Protein AF-A0A816R3T4-F1 (afdb_monomer)

pLDDT: mean 74.83, std 18.47, range [28.11, 93.25]

Sequence (123 aa):
MGMSSFYSDIYEVVDDPSLDSIISWSKSNKSFVIWDQKELVEKILPRLLHYKLSHFITEIEIYGFVRIEGSEHLEFGHEQYFVRGKPELLTKMRYQAVSNMVKKGREEDLCGRSDDEWQICTY

Secondary structure (DSSP, 8-state):
-----HHHHHHHHHH-GGGTTTEEE-TTSSEEEES-HHHIIIIITTTTT---HHHHHHHHHHTT-EE-TT-SSEEEE-TTT--TT-THHHHHHHHHHHHHHHHHTTSTTSS------------

Foldseek 3Di:
DDDDDLLRLVLVQQPPPVCVCQKYQDPVQFKIWGNNPVCCQVPPCVVVVHNDPVVVVVVLVLLPWDFDPPDPTGMTGDRPQRGPPCSVSSVVSNVVSVVVVVVVVVVVVPDDDDDDDDDDDDD

Radius of gyration: 16.01 Å; Cα contacts (8 Å, |Δi|>4): 135; chains: 1; bounding box: 38×47×32 Å

Structure (mmCIF, N/CA/C/O backbone):
data_AF-A0A816R3T4-F1
#
_entry.id   AF-A0A816R3T4-F1
#
loop_
_atom_site.group_PDB
_atom_site.id
_atom_site.type_symbol
_atom_site.label_atom_id
_atom_site.label_alt_id
_atom_site.label_comp_id
_atom_site.label_asym_id
_atom_site.label_entity_id
_atom_site.label_seq_id
_atom_site.pdbx_PDB_ins_code
_atom_site.Cartn_x
_atom_site.Cartn_y
_atom_site.Cartn_z
_atom_site.occupancy
_atom_site.B_iso_or_equiv
_atom_site.auth_seq_id
_atom_site.auth_comp_id
_atom_site.auth_asym_id
_atom_site.auth_atom_id
_atom_site.pdbx_PDB_model_num
ATOM 1 N N . MET A 1 1 ? 12.264 -19.239 -11.806 1.00 35.84 1 MET A N 1
ATOM 2 C CA . MET A 1 1 ? 11.461 -18.500 -10.811 1.00 35.84 1 MET A CA 1
ATOM 3 C C . MET A 1 1 ? 12.273 -17.292 -10.394 1.00 35.84 1 MET A C 1
ATOM 5 O O . MET A 1 1 ? 13.148 -17.412 -9.552 1.00 35.84 1 MET A O 1
ATOM 9 N N . GLY A 1 2 ? 12.126 -16.198 -11.142 1.00 40.59 2 GLY A N 1
ATOM 10 C CA . GLY A 1 2 ? 12.862 -14.961 -10.889 1.00 40.59 2 GLY A CA 1
ATOM 11 C C . GLY A 1 2 ? 12.199 -14.196 -9.752 1.00 40.59 2 GLY A C 1
ATOM 12 O O . GLY A 1 2 ? 10.982 -14.261 -9.627 1.00 40.59 2 GLY A O 1
ATOM 13 N N . MET A 1 3 ? 13.024 -13.545 -8.935 1.00 40.59 3 MET A N 1
ATOM 14 C CA . MET A 1 3 ? 12.668 -12.719 -7.778 1.00 40.59 3 MET A CA 1
ATOM 15 C C . MET A 1 3 ? 11.344 -11.975 -7.995 1.00 40.59 3 MET A C 1
ATOM 17 O O . MET A 1 3 ? 11.182 -11.312 -9.024 1.00 40.59 3 MET A O 1
ATOM 21 N N . SER A 1 4 ? 10.414 -12.117 -7.046 1.00 54.81 4 SER A N 1
ATOM 22 C CA . SER A 1 4 ? 9.170 -11.351 -7.051 1.00 54.81 4 SER A CA 1
ATOM 23 C C . SER A 1 4 ? 9.501 -9.863 -7.165 1.00 54.81 4 SER A C 1
ATOM 25 O O . SER A 1 4 ? 10.469 -9.384 -6.574 1.00 54.81 4 SER A O 1
ATOM 27 N N . SER A 1 5 ? 8.774 -9.147 -8.019 1.00 73.31 5 SER A N 1
ATOM 28 C CA . SER A 1 5 ? 8.889 -7.693 -8.080 1.00 73.31 5 SER A CA 1
ATOM 29 C C . SER A 1 5 ? 7.957 -7.090 -7.043 1.00 73.31 5 SER A C 1
ATOM 31 O O . SER A 1 5 ? 6.833 -7.569 -6.944 1.00 73.31 5 SER A O 1
ATOM 33 N N . PHE A 1 6 ? 8.354 -5.989 -6.404 1.00 79.06 6 PHE A N 1
ATOM 34 C CA . PHE A 1 6 ? 7.522 -5.210 -5.475 1.00 79.06 6 PHE A CA 1
ATOM 35 C C . PHE A 1 6 ? 6.051 -5.064 -5.918 1.00 79.06 6 PHE A C 1
ATOM 37 O O . PHE A 1 6 ? 5.146 -5.213 -5.109 1.00 79.06 6 PHE A O 1
ATOM 44 N N . TYR A 1 7 ? 5.794 -4.848 -7.219 1.00 80.12 7 TYR A N 1
ATOM 45 C CA . TYR A 1 7 ? 4.439 -4.775 -7.786 1.00 80.12 7 TYR A CA 1
ATOM 46 C C . TYR A 1 7 ? 3.587 -6.032 -7.548 1.00 80.12 7 TYR A C 1
ATOM 48 O O . TYR A 1 7 ? 2.385 -5.921 -7.328 1.00 80.12 7 TYR A O 1
ATOM 56 N N . SER A 1 8 ? 4.192 -7.214 -7.640 1.00 82.38 8 SER A N 1
ATOM 57 C CA . SER A 1 8 ? 3.530 -8.491 -7.378 1.00 82.38 8 SER A CA 1
ATOM 58 C C . SER A 1 8 ? 3.287 -8.658 -5.886 1.00 82.38 8 SER A C 1
ATOM 60 O O . SER A 1 8 ? 2.163 -8.949 -5.495 1.00 82.38 8 SER A O 1
ATOM 62 N N . ASP A 1 9 ? 4.304 -8.378 -5.066 1.00 85.38 9 ASP A N 1
ATOM 63 C CA . ASP A 1 9 ? 4.203 -8.541 -3.617 1.00 85.38 9 ASP A CA 1
ATOM 64 C C . ASP A 1 9 ? 3.126 -7.618 -3.022 1.00 85.38 9 ASP A C 1
ATOM 66 O O . ASP A 1 9 ? 2.299 -8.058 -2.222 1.00 85.38 9 ASP A O 1
ATOM 70 N N . ILE A 1 10 ? 3.069 -6.350 -3.459 1.00 86.56 10 ILE A N 1
ATOM 71 C CA . ILE A 1 10 ? 2.028 -5.418 -3.009 1.00 86.56 10 ILE A CA 1
ATOM 72 C C . ILE A 1 10 ? 0.647 -5.822 -3.519 1.00 86.56 10 ILE A C 1
ATOM 74 O O . ILE A 1 10 ? -0.329 -5.717 -2.784 1.00 86.56 10 ILE A O 1
ATOM 78 N N . TYR A 1 11 ? 0.546 -6.316 -4.755 1.00 87.69 11 TYR A N 1
ATOM 79 C CA . TYR A 1 11 ? -0.728 -6.763 -5.306 1.00 87.69 11 TYR A CA 1
ATOM 80 C C . TYR A 1 11 ? -1.277 -7.964 -4.527 1.00 87.69 11 TYR A C 1
ATOM 82 O O . TYR A 1 11 ? -2.454 -7.965 -4.179 1.00 87.69 11 TYR A O 1
ATOM 90 N N . GLU A 1 12 ? -0.438 -8.954 -4.211 1.00 88.31 12 GLU A N 1
ATOM 91 C CA . GLU A 1 12 ? -0.835 -10.121 -3.414 1.00 88.31 12 GLU A CA 1
ATOM 92 C C . GLU A 1 12 ? -1.259 -9.730 -1.997 1.00 88.31 12 GLU A C 1
ATOM 94 O O . GLU A 1 12 ? -2.255 -10.240 -1.493 1.00 88.31 12 GLU A O 1
ATOM 99 N N . VAL A 1 13 ? -0.547 -8.791 -1.367 1.00 89.56 13 VAL A N 1
ATOM 100 C CA . VAL A 1 13 ? -0.907 -8.273 -0.040 1.00 89.56 13 VAL A CA 1
ATOM 101 C C . VAL A 1 13 ? -2.256 -7.554 -0.053 1.00 89.56 13 VAL A C 1
ATOM 103 O O . VAL A 1 13 ? -3.058 -7.762 0.850 1.00 89.56 13 VAL A O 1
ATOM 106 N N . VAL A 1 14 ? -2.508 -6.706 -1.051 1.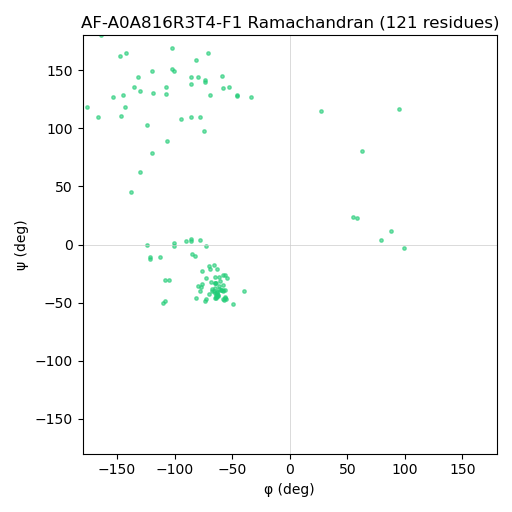00 90.75 14 VAL A N 1
ATOM 107 C CA . VAL A 1 14 ? -3.755 -5.929 -1.155 1.00 90.75 14 VAL A CA 1
ATOM 108 C C . VAL A 1 14 ? -4.940 -6.819 -1.560 1.00 90.75 14 VAL A C 1
ATOM 110 O O . VAL A 1 14 ? -6.081 -6.516 -1.220 1.00 90.75 14 VAL A O 1
ATOM 113 N N . ASP A 1 15 ? -4.701 -7.902 -2.306 1.00 90.12 15 ASP A N 1
ATOM 114 C CA . ASP A 1 15 ? -5.748 -8.843 -2.729 1.00 90.12 15 ASP A CA 1
ATOM 115 C C . ASP A 1 15 ? -6.067 -9.928 -1.683 1.00 90.12 15 ASP A C 1
ATOM 117 O O . ASP A 1 15 ? -7.054 -10.645 -1.851 1.00 90.12 15 ASP A O 1
ATOM 121 N N . ASP A 1 16 ? -5.289 -10.036 -0.597 1.00 90.56 16 ASP A N 1
ATOM 122 C CA . ASP A 1 16 ? -5.556 -10.951 0.518 1.00 90.56 16 ASP A CA 1
ATOM 123 C C . ASP A 1 16 ? -6.663 -10.390 1.438 1.00 90.56 16 ASP A C 1
ATOM 125 O O . ASP A 1 16 ? -6.415 -9.463 2.214 1.00 90.56 16 ASP A O 1
ATOM 129 N N . PRO A 1 17 ? -7.872 -10.986 1.446 1.00 90.00 17 PRO A N 1
ATOM 130 C CA . PRO A 1 17 ? -8.987 -10.494 2.256 1.00 90.00 17 PRO A CA 1
ATOM 131 C C . PRO A 1 17 ? -8.738 -10.622 3.766 1.00 90.00 17 PRO A C 1
ATOM 133 O O . PRO A 1 17 ? -9.415 -9.979 4.566 1.00 90.00 17 PRO A O 1
ATOM 136 N N . SER A 1 18 ? -7.771 -11.441 4.190 1.00 90.38 18 SER A N 1
ATOM 137 C CA . SER A 1 18 ? -7.379 -11.565 5.601 1.00 90.38 18 SER A CA 1
ATOM 138 C C . SER A 1 18 ? -6.680 -10.303 6.109 1.00 90.38 18 SER A C 1
ATOM 140 O O . SER A 1 18 ? -6.603 -10.086 7.319 1.00 90.38 18 SER A O 1
ATOM 142 N N . LEU A 1 19 ? -6.144 -9.493 5.191 1.00 91.12 19 LEU A N 1
ATOM 143 C CA . LEU A 1 19 ? -5.427 -8.257 5.476 1.00 91.12 19 LEU A CA 1
ATOM 144 C C . LEU A 1 19 ? -6.290 -7.012 5.264 1.00 91.12 19 LEU A C 1
ATOM 146 O O . LEU A 1 19 ? -5.813 -5.933 5.597 1.00 91.12 19 LEU A O 1
ATOM 150 N N . ASP A 1 20 ? -7.549 -7.146 4.825 1.00 91.31 20 ASP A N 1
ATOM 151 C CA . ASP A 1 20 ? -8.439 -6.017 4.500 1.00 91.31 20 ASP A CA 1
ATOM 152 C C . ASP A 1 20 ? -8.604 -5.010 5.657 1.00 91.31 20 ASP A C 1
ATOM 154 O O . ASP A 1 20 ? -8.8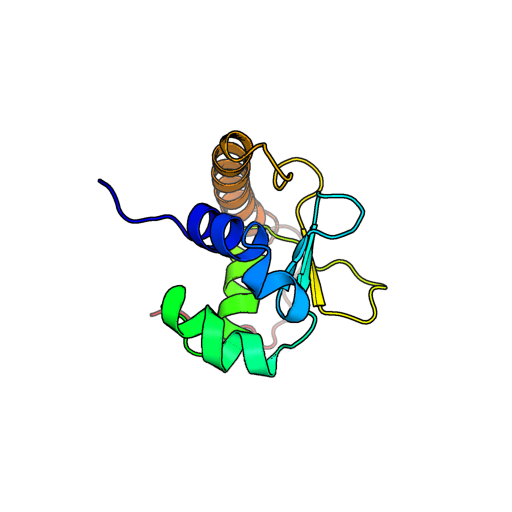03 -3.820 5.425 1.00 91.31 20 ASP A O 1
ATOM 158 N N . SER A 1 21 ? -8.479 -5.456 6.912 1.00 91.69 21 SER A N 1
ATOM 159 C CA . SER A 1 21 ? -8.509 -4.579 8.097 1.00 91.69 21 SER A CA 1
ATOM 160 C C . SER A 1 21 ? 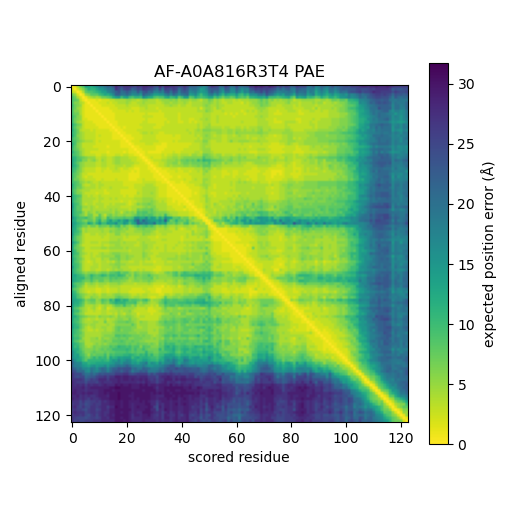-7.268 -3.686 8.246 1.00 91.69 21 SER A C 1
ATOM 162 O O . SER A 1 21 ? -7.298 -2.720 9.001 1.00 91.69 21 SER A O 1
ATOM 164 N N . ILE A 1 22 ? -6.170 -4.024 7.567 1.00 91.69 22 ILE A N 1
ATOM 165 C CA . ILE A 1 22 ? -4.861 -3.361 7.636 1.00 91.69 22 ILE A CA 1
ATOM 166 C C . ILE A 1 22 ? -4.586 -2.625 6.323 1.00 91.69 22 ILE A C 1
ATOM 168 O O . ILE A 1 22 ? -4.246 -1.441 6.327 1.00 91.69 22 ILE A O 1
ATOM 172 N N . ILE A 1 23 ? -4.745 -3.324 5.200 1.00 92.00 23 ILE A N 1
ATOM 173 C CA . ILE A 1 23 ? -4.572 -2.824 3.841 1.00 92.00 23 ILE A CA 1
ATOM 174 C C . ILE A 1 23 ? -5.592 -3.501 2.931 1.00 92.00 23 ILE A C 1
ATOM 176 O O . ILE A 1 23 ? -5.695 -4.721 2.915 1.00 92.00 23 ILE A O 1
ATOM 180 N N . SER A 1 24 ? -6.341 -2.716 2.165 1.00 93.25 24 SER A N 1
ATOM 181 C CA . SER A 1 24 ? -7.349 -3.261 1.253 1.00 93.25 24 SER A CA 1
ATOM 182 C C . SER A 1 24 ? -7.402 -2.486 -0.048 1.00 93.25 24 SER A C 1
ATOM 184 O O . SER A 1 24 ? -6.955 -1.340 -0.144 1.00 93.25 24 SER A O 1
ATOM 186 N N . TRP A 1 25 ? -8.052 -3.072 -1.048 1.00 92.81 25 TRP A N 1
ATOM 187 C CA . TRP A 1 25 ? -8.521 -2.314 -2.201 1.00 92.81 25 TRP A CA 1
ATOM 188 C C . TRP A 1 25 ? -9.489 -1.205 -1.773 1.00 92.81 25 TRP A C 1
ATOM 190 O O . TRP A 1 25 ? -10.309 -1.375 -0.866 1.00 92.81 25 TRP A O 1
ATOM 200 N N . SER A 1 26 ? -9.431 -0.070 -2.467 1.00 90.94 26 SER A N 1
ATOM 201 C CA . SER A 1 26 ? -10.453 0.966 -2.370 1.00 90.94 26 SER A CA 1
ATOM 202 C C . SER A 1 26 ? -11.752 0.508 -3.035 1.00 90.94 26 SER A C 1
ATOM 204 O O . SER A 1 26 ? -11.771 -0.403 -3.868 1.00 90.94 26 SER A O 1
ATOM 206 N N . LYS A 1 27 ? -12.856 1.210 -2.756 1.00 85.81 27 LYS A N 1
ATOM 207 C CA . LYS A 1 27 ? -14.158 0.950 -3.403 1.00 85.81 27 LYS A CA 1
ATOM 208 C C . LYS A 1 27 ? -14.095 1.029 -4.933 1.00 85.81 27 LYS A C 1
ATOM 210 O O . LYS A 1 27 ? -14.890 0.391 -5.618 1.00 85.81 27 LYS A O 1
ATOM 215 N N . SER A 1 28 ? -13.147 1.798 -5.463 1.00 84.75 28 SER A N 1
ATOM 216 C CA . SER A 1 28 ? -12.938 1.974 -6.900 1.00 84.75 28 SER A CA 1
ATOM 217 C C . SER A 1 28 ? -12.111 0.851 -7.533 1.00 84.75 28 SER A C 1
ATOM 219 O O . SER A 1 28 ? -12.031 0.802 -8.758 1.00 84.75 28 SER A O 1
ATOM 221 N N . ASN A 1 29 ? -11.497 -0.042 -6.741 1.00 88.31 29 ASN A N 1
ATOM 222 C CA . ASN A 1 29 ? -10.616 -1.131 -7.198 1.00 88.31 29 ASN A CA 1
ATOM 223 C C . ASN A 1 29 ? -9.433 -0.668 -8.080 1.00 88.31 29 ASN A C 1
ATOM 225 O O . ASN A 1 29 ? -8.914 -1.436 -8.893 1.00 88.31 29 ASN A O 1
ATOM 229 N N . LYS A 1 30 ? -9.033 0.601 -7.942 1.00 87.38 30 LYS A N 1
ATOM 230 C CA . LYS A 1 30 ? -7.938 1.256 -8.691 1.00 87.38 30 LYS A CA 1
ATOM 231 C C . LYS A 1 30 ? -6.858 1.862 -7.785 1.00 87.38 30 LYS A C 1
ATOM 233 O O . LYS A 1 30 ? -5.896 2.475 -8.244 1.00 87.38 30 LYS A O 1
ATOM 238 N N . SER A 1 31 ? -7.057 1.726 -6.485 1.00 90.75 31 SER A N 1
ATOM 239 C CA . SER A 1 31 ? -6.184 2.204 -5.423 1.00 90.75 31 SER A CA 1
ATOM 240 C C . SER A 1 31 ? -6.291 1.237 -4.255 1.00 90.75 31 SER A C 1
ATOM 242 O O . SER A 1 31 ? -7.238 0.446 -4.179 1.00 90.75 31 SER A O 1
ATOM 244 N N . PHE A 1 32 ? -5.316 1.295 -3.363 1.00 92.06 32 PHE A N 1
ATOM 245 C CA . PHE A 1 32 ? -5.325 0.597 -2.093 1.00 92.06 32 PHE A CA 1
ATOM 246 C C . PHE A 1 32 ? -5.239 1.601 -0.952 1.00 92.06 32 PHE A C 1
ATOM 248 O O . PHE A 1 32 ? -4.652 2.676 -1.088 1.00 92.06 32 PHE A O 1
ATOM 255 N N . VAL A 1 33 ? -5.846 1.238 0.168 1.00 91.94 33 VAL A N 1
ATOM 256 C CA . VAL A 1 33 ? -5.936 2.057 1.369 1.00 91.94 33 VAL A CA 1
ATOM 257 C C . VAL A 1 33 ? -5.247 1.312 2.496 1.00 91.94 33 VAL A C 1
ATOM 259 O O . VAL A 1 33 ? -5.519 0.135 2.721 1.00 91.94 33 VAL A O 1
ATOM 262 N N . ILE A 1 34 ? -4.356 1.999 3.199 1.00 91.81 34 ILE A N 1
ATOM 263 C CA . ILE A 1 34 ? -3.733 1.525 4.430 1.00 91.81 34 ILE A CA 1
ATOM 264 C C . ILE A 1 34 ? -4.564 2.074 5.590 1.00 91.81 34 ILE A C 1
ATOM 266 O O . ILE A 1 34 ? -4.533 3.275 5.878 1.00 91.81 34 ILE A O 1
ATOM 270 N N . TRP A 1 35 ? -5.303 1.182 6.239 1.00 91.38 35 TRP A N 1
ATOM 271 C CA . TRP A 1 35 ? -6.177 1.477 7.372 1.00 91.38 35 TRP A CA 1
ATOM 272 C C . TRP A 1 35 ? -5.390 1.554 8.679 1.00 91.38 35 TRP A C 1
ATOM 274 O O . TRP A 1 35 ? -5.541 2.515 9.431 1.00 91.38 35 TRP A O 1
ATOM 284 N N . ASP A 1 36 ? -4.503 0.581 8.914 1.00 89.62 36 ASP A N 1
ATOM 285 C CA . ASP A 1 36 ? -3.679 0.506 10.122 1.00 89.62 36 ASP A CA 1
ATOM 286 C C . ASP A 1 36 ? -2.187 0.441 9.773 1.00 89.62 36 ASP A C 1
ATOM 288 O O . ASP A 1 36 ? -1.628 -0.588 9.392 1.00 89.62 36 ASP A O 1
ATOM 292 N N . GLN A 1 37 ? -1.517 1.580 9.932 1.00 89.19 37 GLN A N 1
ATOM 293 C CA . GLN A 1 37 ? -0.084 1.716 9.679 1.00 89.19 37 GLN A CA 1
ATOM 294 C C . GLN A 1 37 ? 0.769 0.876 10.633 1.00 89.19 37 GLN A C 1
ATOM 296 O O . GLN A 1 37 ? 1.844 0.413 10.251 1.00 89.19 37 GLN A O 1
ATOM 301 N N . LYS A 1 38 ? 0.319 0.695 11.877 1.00 87.81 38 LYS A N 1
ATOM 302 C CA . LYS A 1 38 ? 1.071 -0.035 12.892 1.00 87.81 38 LYS A CA 1
ATOM 303 C C . LYS A 1 38 ? 1.030 -1.527 12.586 1.00 87.81 38 LYS A C 1
ATOM 305 O O . LYS A 1 38 ? 2.083 -2.158 12.504 1.00 87.81 38 LYS A O 1
ATOM 310 N N . GLU A 1 39 ? -0.157 -2.065 12.323 1.00 89.56 39 GLU A N 1
ATOM 311 C CA . GLU A 1 39 ? -0.296 -3.469 11.933 1.00 89.56 39 GLU A CA 1
ATOM 312 C C . GLU A 1 39 ? 0.375 -3.765 10.586 1.00 89.56 39 GLU A C 1
ATOM 314 O O . GLU A 1 39 ? 0.956 -4.839 10.427 1.00 89.56 39 GLU A O 1
ATOM 319 N N . LEU A 1 40 ? 0.383 -2.816 9.640 1.00 87.81 40 LEU A N 1
ATOM 320 C CA . LEU A 1 40 ? 1.126 -2.959 8.383 1.00 87.81 40 LEU A CA 1
ATOM 321 C C . LEU A 1 40 ? 2.621 -3.187 8.658 1.00 87.81 40 LEU A C 1
ATOM 323 O O . LEU A 1 40 ? 3.223 -4.104 8.098 1.00 87.81 40 LEU A O 1
ATOM 327 N N . VAL A 1 41 ? 3.220 -2.390 9.547 1.00 87.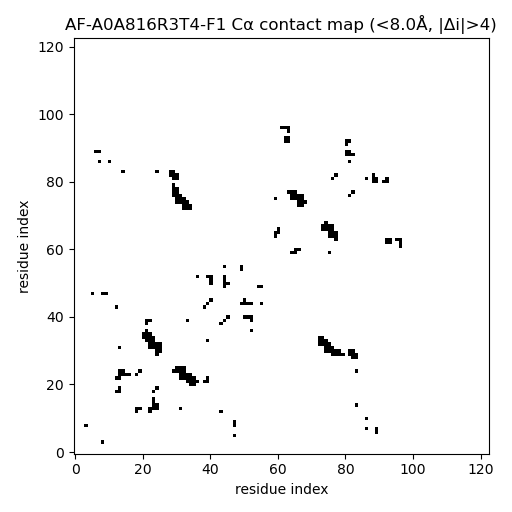62 41 VAL A N 1
ATOM 328 C CA . VAL A 1 41 ? 4.640 -2.513 9.913 1.00 87.62 41 VAL A CA 1
ATOM 329 C C . VAL A 1 41 ? 4.931 -3.829 10.629 1.00 87.62 41 VAL A C 1
ATOM 331 O O . VAL A 1 41 ? 5.958 -4.444 10.356 1.00 87.62 41 VAL A O 1
ATOM 334 N N . GLU A 1 42 ? 4.049 -4.281 11.519 1.00 87.12 42 GLU A N 1
ATOM 335 C CA . GLU A 1 42 ? 4.287 -5.487 12.323 1.00 87.12 42 GLU A CA 1
ATOM 336 C C . GLU A 1 42 ? 4.005 -6.791 11.560 1.00 87.12 42 GLU A C 1
ATOM 338 O O . GLU A 1 42 ? 4.708 -7.782 11.759 1.00 87.12 42 GLU A O 1
ATOM 343 N N . LYS A 1 43 ? 2.997 -6.812 10.678 1.00 85.62 43 LYS A N 1
ATOM 344 C CA . LYS A 1 43 ? 2.510 -8.045 10.030 1.00 85.62 43 LYS A CA 1
ATOM 345 C C . LYS A 1 43 ? 2.859 -8.161 8.551 1.00 85.62 43 LYS A C 1
ATOM 347 O O . LYS A 1 43 ? 2.994 -9.278 8.050 1.00 85.62 43 LYS A O 1
ATOM 352 N N . ILE A 1 44 ? 2.973 -7.040 7.839 1.00 84.56 44 ILE A N 1
ATOM 353 C CA . ILE A 1 44 ? 3.034 -7.029 6.370 1.00 84.56 44 ILE A CA 1
ATOM 354 C C . ILE A 1 44 ? 4.433 -6.679 5.877 1.00 84.56 44 ILE A C 1
ATOM 356 O O . ILE A 1 44 ? 4.992 -7.422 5.071 1.00 84.56 44 ILE A O 1
ATOM 360 N N . LEU A 1 45 ? 5.050 -5.618 6.399 1.00 83.81 45 LEU A N 1
ATOM 361 C CA . LEU A 1 45 ? 6.398 -5.223 5.980 1.00 83.81 45 LEU A CA 1
ATOM 362 C C . LEU A 1 45 ? 7.453 -6.339 6.134 1.00 83.81 45 LEU A C 1
ATOM 364 O O . LEU A 1 45 ? 8.231 -6.512 5.194 1.00 83.81 45 LEU A O 1
ATOM 368 N N . PRO A 1 46 ? 7.448 -7.178 7.196 1.00 82.31 46 PRO A N 1
ATOM 369 C CA . PRO A 1 46 ? 8.387 -8.294 7.307 1.00 82.31 46 PRO A CA 1
ATOM 370 C C . PRO A 1 46 ? 8.237 -9.326 6.181 1.00 82.31 46 PRO A C 1
ATOM 372 O O . PRO A 1 46 ? 9.214 -9.978 5.820 1.00 82.31 46 PRO A O 1
ATOM 375 N N . ARG A 1 47 ? 7.031 -9.464 5.604 1.00 80.62 47 ARG A N 1
ATOM 376 C CA . ARG A 1 47 ? 6.761 -10.338 4.447 1.00 80.62 47 ARG A CA 1
ATOM 377 C C . ARG A 1 47 ? 7.272 -9.722 3.144 1.00 80.62 47 ARG A C 1
ATOM 379 O O . ARG A 1 47 ? 7.741 -10.452 2.282 1.00 80.62 47 ARG A O 1
ATOM 386 N N . LEU A 1 48 ? 7.212 -8.394 3.041 1.00 74.44 48 LEU A N 1
ATOM 387 C CA . LEU A 1 48 ? 7.700 -7.603 1.906 1.00 74.44 48 LEU A CA 1
ATOM 388 C C . LEU A 1 48 ? 9.204 -7.264 2.000 1.00 74.44 48 LEU A C 1
ATOM 390 O O . LEU A 1 48 ? 9.718 -6.524 1.173 1.00 74.44 48 LEU A O 1
ATOM 394 N N . LEU A 1 49 ? 9.916 -7.780 3.013 1.00 69.50 49 LEU A N 1
ATOM 395 C CA . LEU A 1 49 ? 11.326 -7.472 3.308 1.00 69.50 49 LEU A CA 1
ATOM 396 C C . LEU A 1 49 ? 11.613 -5.976 3.558 1.00 69.50 49 LEU A C 1
ATOM 398 O O . LEU A 1 49 ? 12.756 -5.523 3.469 1.00 69.50 49 LEU A O 1
ATOM 402 N N . HIS A 1 50 ? 10.594 -5.212 3.950 1.00 74.00 50 HIS A N 1
ATOM 403 C CA . HIS A 1 50 ? 10.734 -3.837 4.420 1.00 74.00 50 HIS A CA 1
ATOM 404 C C . HIS A 1 50 ? 10.647 -3.799 5.952 1.00 74.00 50 HIS A C 1
ATOM 406 O O . HIS A 1 50 ? 9.999 -4.627 6.580 1.00 74.00 50 HIS A O 1
ATOM 412 N N . TYR A 1 51 ? 11.301 -2.825 6.585 1.00 68.31 51 TYR A N 1
ATOM 413 C CA . TYR A 1 51 ? 11.346 -2.723 8.054 1.00 68.31 51 TYR A CA 1
ATOM 414 C C . TYR A 1 51 ? 10.776 -1.403 8.590 1.00 68.31 51 TYR A C 1
ATOM 416 O O . TYR A 1 51 ? 10.547 -1.255 9.787 1.00 68.31 51 TYR A O 1
ATOM 424 N N . LYS A 1 52 ? 10.551 -0.427 7.703 1.00 78.94 52 LYS A N 1
ATOM 425 C CA . LYS A 1 52 ? 10.045 0.907 8.032 1.00 78.94 52 LYS A CA 1
ATOM 426 C C . LYS A 1 52 ? 8.958 1.306 7.053 1.00 78.94 52 LYS A C 1
ATOM 428 O O . LYS A 1 52 ? 9.158 1.206 5.844 1.00 78.94 52 LYS A O 1
ATOM 433 N N . LEU A 1 53 ? 7.877 1.868 7.590 1.00 81.00 53 LEU A N 1
ATOM 434 C CA . LEU A 1 53 ? 6.789 2.425 6.793 1.00 81.00 53 LEU A CA 1
ATOM 435 C C . LEU A 1 53 ? 7.293 3.490 5.820 1.00 81.00 53 LEU A C 1
ATOM 437 O O . LEU A 1 53 ? 6.963 3.438 4.649 1.00 81.00 53 LEU A O 1
ATOM 441 N N . SER A 1 54 ? 8.146 4.411 6.271 1.00 82.06 54 SER A N 1
ATOM 442 C CA . SER A 1 54 ? 8.673 5.475 5.410 1.00 82.06 54 SER A CA 1
ATOM 443 C C . SER A 1 54 ? 9.407 4.931 4.186 1.00 82.06 54 SER A C 1
ATOM 445 O O . SER A 1 54 ? 9.222 5.453 3.098 1.00 82.06 54 SER A O 1
ATOM 447 N N . HIS A 1 55 ? 10.184 3.852 4.346 1.00 82.25 55 HIS A N 1
ATOM 448 C CA . HIS A 1 55 ? 10.871 3.229 3.216 1.00 82.25 55 HIS A CA 1
ATOM 449 C C . HIS A 1 55 ? 9.866 2.635 2.228 1.00 82.25 55 HIS A C 1
ATOM 451 O O . HIS A 1 55 ? 9.995 2.837 1.031 1.00 82.25 55 H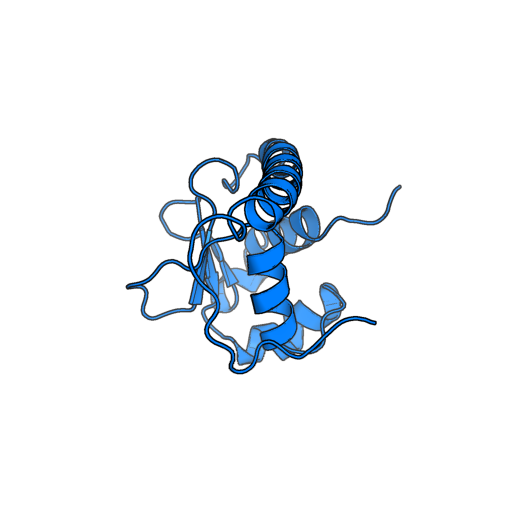IS A O 1
ATOM 457 N N . PHE A 1 56 ? 8.821 1.992 2.745 1.00 83.12 56 PHE A N 1
ATOM 458 C CA . PHE A 1 56 ? 7.732 1.465 1.936 1.00 83.12 56 PHE A CA 1
ATOM 459 C C . PHE A 1 56 ? 6.953 2.562 1.190 1.00 83.12 56 PHE A C 1
ATOM 461 O O . PHE A 1 56 ? 6.673 2.398 0.010 1.00 83.12 56 PHE A O 1
ATOM 468 N N . ILE A 1 57 ? 6.652 3.699 1.826 1.00 85.00 57 ILE A N 1
ATOM 469 C CA . ILE A 1 57 ? 5.981 4.830 1.159 1.00 85.00 57 ILE A CA 1
ATOM 470 C C . ILE A 1 57 ? 6.861 5.414 0.050 1.00 85.00 57 ILE A C 1
ATOM 472 O O . ILE A 1 57 ? 6.389 5.611 -1.065 1.00 85.00 57 ILE A O 1
ATOM 476 N N . THR A 1 58 ? 8.146 5.634 0.325 1.00 82.31 58 THR A N 1
ATOM 477 C CA . THR A 1 58 ? 9.087 6.097 -0.700 1.00 82.31 58 THR A CA 1
ATOM 478 C C . THR A 1 58 ? 9.206 5.086 -1.838 1.00 82.31 58 THR A C 1
ATOM 480 O O . THR A 1 58 ? 9.272 5.473 -3.000 1.00 82.31 58 THR A O 1
ATOM 483 N N . GLU A 1 59 ? 9.186 3.788 -1.536 1.00 81.62 59 GLU A N 1
ATOM 484 C CA . GLU A 1 59 ? 9.214 2.744 -2.554 1.00 81.62 59 GLU A CA 1
ATOM 485 C C . GLU A 1 59 ? 7.943 2.771 -3.416 1.00 81.62 59 GLU A C 1
ATOM 487 O O . GLU A 1 59 ? 8.033 2.838 -4.634 1.00 81.62 59 GLU A O 1
ATOM 492 N N . ILE A 1 60 ? 6.757 2.873 -2.817 1.00 84.06 60 ILE A N 1
ATOM 493 C CA . ILE A 1 60 ? 5.491 3.109 -3.531 1.00 84.06 60 ILE A CA 1
ATOM 494 C C . ILE A 1 60 ? 5.627 4.286 -4.518 1.00 84.06 60 ILE A C 1
ATOM 496 O O . ILE A 1 60 ? 5.342 4.139 -5.710 1.00 84.06 60 ILE A O 1
ATOM 500 N N . GLU A 1 61 ? 6.129 5.432 -4.060 1.00 82.50 61 GLU A N 1
ATOM 501 C CA . GLU A 1 61 ? 6.296 6.633 -4.889 1.00 82.50 61 GLU A CA 1
ATOM 502 C C . GLU A 1 61 ? 7.309 6.433 -6.029 1.00 82.50 61 GLU A C 1
ATOM 504 O O . GLU A 1 61 ? 7.036 6.791 -7.178 1.00 82.50 61 GLU A O 1
ATOM 509 N N . ILE A 1 62 ? 8.456 5.804 -5.749 1.00 78.00 62 ILE A N 1
ATOM 510 C CA . ILE A 1 62 ? 9.482 5.458 -6.751 1.00 78.00 62 ILE A CA 1
ATOM 511 C C . ILE A 1 62 ? 8.897 4.529 -7.818 1.00 78.00 62 ILE A C 1
ATOM 513 O O . ILE A 1 62 ? 9.176 4.678 -9.008 1.00 78.00 62 ILE A O 1
ATOM 517 N N . TYR A 1 63 ? 8.051 3.588 -7.416 1.00 79.50 63 TYR A N 1
ATOM 518 C CA . TYR A 1 63 ? 7.406 2.636 -8.315 1.00 79.50 63 TYR A CA 1
ATOM 519 C C . TYR A 1 63 ? 6.223 3.253 -9.086 1.00 79.50 63 TYR A C 1
ATOM 521 O O . TYR A 1 63 ? 5.580 2.580 -9.893 1.00 79.50 63 TYR A O 1
ATOM 529 N N . GLY A 1 64 ? 5.973 4.554 -8.913 1.00 79.81 64 GLY A N 1
ATOM 530 C CA . GLY A 1 64 ? 5.017 5.327 -9.701 1.00 79.81 64 GLY A CA 1
ATOM 531 C C . GLY A 1 64 ? 3.594 5.305 -9.154 1.00 79.81 64 GLY A C 1
ATOM 532 O O . GLY A 1 64 ? 2.674 5.731 -9.850 1.00 79.81 64 GLY A O 1
ATOM 533 N N . PHE A 1 65 ? 3.387 4.812 -7.935 1.00 86.19 65 PHE A N 1
ATOM 534 C CA . PHE A 1 65 ? 2.115 4.993 -7.250 1.00 86.19 65 PHE A CA 1
ATOM 535 C C . PHE A 1 65 ? 1.998 6.435 -6.767 1.00 86.19 65 PHE A C 1
ATOM 537 O O . PHE A 1 65 ? 2.951 7.024 -6.259 1.00 86.19 65 PHE A O 1
ATOM 544 N N . VAL A 1 66 ? 0.802 6.994 -6.904 1.00 86.19 66 VAL A N 1
ATOM 545 C CA . VAL A 1 66 ? 0.506 8.360 -6.485 1.00 86.19 66 VAL A CA 1
ATOM 546 C C . VAL A 1 66 ? -0.352 8.306 -5.235 1.00 86.19 66 VAL A C 1
ATOM 548 O O . VAL A 1 66 ? -1.307 7.526 -5.156 1.00 86.19 66 VAL A O 1
ATOM 551 N N . ARG A 1 67 ? -0.004 9.139 -4.255 1.00 87.88 67 ARG A N 1
ATOM 552 C CA . ARG A 1 67 ? -0.830 9.350 -3.071 1.00 87.88 67 ARG A CA 1
ATOM 553 C C . ARG A 1 67 ? -2.106 10.090 -3.463 1.00 87.88 67 ARG A C 1
ATOM 555 O O . ARG A 1 67 ? -2.041 11.140 -4.097 1.00 87.88 67 ARG A O 1
ATOM 562 N N . ILE A 1 68 ? -3.256 9.564 -3.063 1.00 87.81 68 ILE A N 1
ATOM 563 C CA . ILE A 1 68 ? -4.548 10.210 -3.290 1.00 87.81 68 ILE A CA 1
ATOM 564 C C . ILE A 1 68 ? -4.799 11.195 -2.146 1.00 87.81 68 ILE A C 1
ATOM 566 O O . ILE A 1 68 ? -5.019 10.803 -1.000 1.00 87.81 68 ILE A O 1
ATOM 570 N N . GLU A 1 69 ? -4.732 12.488 -2.455 1.00 81.00 69 GLU A N 1
ATOM 571 C CA . GLU A 1 69 ? -5.067 13.545 -1.502 1.00 81.00 69 GLU A CA 1
ATOM 572 C C . GLU A 1 69 ? -6.586 13.625 -1.280 1.00 81.00 69 GLU A C 1
ATOM 574 O O . GLU A 1 69 ? -7.376 13.471 -2.210 1.00 81.00 69 GLU A O 1
ATOM 579 N N . GLY A 1 70 ? -7.001 13.868 -0.032 1.00 79.00 70 GLY A N 1
ATOM 580 C CA . GLY A 1 70 ? -8.415 13.969 0.356 1.00 79.00 70 GLY A CA 1
ATOM 581 C C . GLY A 1 70 ? -9.014 12.710 0.992 1.00 79.00 70 GLY A C 1
ATOM 582 O O . GLY A 1 70 ? -10.161 12.753 1.434 1.00 79.00 70 GLY A O 1
ATOM 583 N N . SER A 1 71 ? -8.251 11.617 1.090 1.00 80.19 71 SER A N 1
ATOM 584 C CA . SER A 1 71 ? -8.610 10.450 1.904 1.00 80.19 71 SER A CA 1
ATOM 585 C C . SER A 1 71 ? -8.138 10.658 3.351 1.00 80.19 71 SER A C 1
ATOM 587 O O . SER A 1 71 ? -7.040 11.168 3.579 1.00 80.19 71 SER A O 1
ATOM 589 N N . GLU A 1 72 ? -8.960 10.287 4.339 1.00 83.69 72 GLU A N 1
ATOM 590 C CA . GLU A 1 72 ? -8.574 10.322 5.766 1.00 83.69 72 GLU A CA 1
ATOM 591 C C . GLU A 1 72 ? -7.431 9.334 6.055 1.00 83.69 72 GLU A C 1
ATOM 593 O O . GLU A 1 72 ? -6.596 9.547 6.936 1.00 83.69 72 GLU A O 1
ATOM 598 N N . HIS A 1 73 ? -7.367 8.272 5.255 1.00 88.12 73 HIS A N 1
ATOM 599 C CA . HIS A 1 73 ? -6.368 7.223 5.346 1.00 88.12 73 HIS A CA 1
ATOM 600 C C . HIS A 1 73 ? -5.289 7.371 4.274 1.00 88.12 73 HIS A C 1
ATOM 602 O O . HIS A 1 73 ? -5.390 8.153 3.327 1.00 88.12 73 HIS A O 1
ATOM 608 N N . LEU A 1 74 ? -4.220 6.592 4.428 1.00 88.94 74 LEU A N 1
ATOM 609 C CA . LEU A 1 74 ? -3.147 6.535 3.448 1.00 88.94 74 LEU A CA 1
ATOM 610 C C . LEU A 1 74 ? -3.615 5.747 2.226 1.00 88.94 74 LEU A C 1
ATOM 612 O O . LEU A 1 74 ? -3.590 4.519 2.219 1.00 88.94 74 LEU A O 1
ATOM 616 N N . GLU A 1 75 ? -4.043 6.467 1.199 1.00 91.25 75 GLU A N 1
ATOM 617 C CA . GLU A 1 75 ? -4.495 5.886 -0.056 1.00 91.25 75 GLU A CA 1
ATOM 618 C C . GLU A 1 75 ? -3.475 6.125 -1.169 1.00 91.25 75 GLU A C 1
ATOM 620 O O . GLU A 1 75 ? -3.038 7.253 -1.411 1.00 91.25 75 GLU A O 1
ATOM 625 N N . PHE A 1 76 ? -3.113 5.048 -1.859 1.00 90.44 76 PHE A N 1
ATOM 626 C CA . PHE A 1 76 ? -2.177 5.066 -2.973 1.00 90.44 76 PHE A CA 1
ATOM 627 C C . PHE A 1 76 ? -2.762 4.300 -4.146 1.00 90.44 76 PHE A C 1
ATOM 629 O O . PHE A 1 76 ? -3.437 3.282 -3.988 1.00 90.44 76 PHE A O 1
ATOM 636 N N . GLY A 1 77 ? -2.503 4.767 -5.356 1.00 88.50 77 GLY A N 1
ATOM 637 C CA . GLY A 1 77 ? -3.015 4.092 -6.534 1.00 88.50 77 GLY A CA 1
ATOM 638 C C . GLY A 1 77 ? -2.326 4.511 -7.808 1.00 88.50 77 GLY A C 1
ATOM 639 O O . GLY A 1 77 ? -1.428 5.353 -7.827 1.00 88.50 77 GLY A O 1
ATOM 640 N N . HIS A 1 78 ? -2.783 3.900 -8.891 1.00 83.75 78 HIS A N 1
ATOM 641 C CA . HIS A 1 78 ? -2.410 4.305 -10.230 1.00 83.75 78 HIS A CA 1
ATOM 642 C C . HIS A 1 78 ? -3.626 4.154 -11.140 1.00 83.75 78 HIS A C 1
ATOM 644 O O . HIS A 1 78 ? -4.105 3.049 -11.384 1.00 83.75 78 HIS A O 1
ATOM 650 N N . GLU A 1 79 ? -4.076 5.267 -11.715 1.00 72.25 79 GLU A N 1
ATOM 651 C CA . GLU A 1 79 ? -5.388 5.384 -12.364 1.00 72.25 79 GLU A CA 1
ATOM 652 C C . GLU A 1 79 ? -5.618 4.383 -13.517 1.00 72.25 79 GLU A C 1
ATOM 654 O O . GLU A 1 79 ? -6.731 3.886 -13.706 1.00 72.25 79 GLU A O 1
ATOM 659 N N . GLN A 1 80 ? -4.558 4.064 -14.273 1.00 75.25 80 GLN A N 1
ATOM 660 C CA . GLN A 1 80 ? -4.622 3.189 -15.451 1.00 75.25 80 GLN A CA 1
ATOM 661 C C . GLN A 1 80 ? -4.069 1.767 -15.278 1.00 75.25 80 GLN A C 1
ATOM 663 O O . GLN A 1 80 ? -4.535 0.869 -15.981 1.00 75.25 80 GLN A O 1
ATOM 668 N N . TYR A 1 81 ? -3.073 1.543 -14.412 1.00 81.19 81 TYR A N 1
ATOM 669 C CA . TYR A 1 81 ? -2.294 0.293 -14.426 1.00 81.19 81 TYR A CA 1
ATOM 670 C C . TYR A 1 81 ? -2.321 -0.503 -13.123 1.00 81.19 81 TYR A C 1
ATOM 672 O O . TYR A 1 81 ? -1.916 -1.664 -13.135 1.00 81.19 81 TYR A O 1
ATOM 680 N N . PHE A 1 82 ? -2.843 0.065 -12.034 1.00 84.88 82 PHE A N 1
ATOM 681 C CA . PHE A 1 82 ? -3.036 -0.657 -10.780 1.00 84.88 82 PHE A CA 1
ATOM 682 C C . PHE A 1 82 ? -4.525 -0.940 -10.579 1.00 84.88 82 PHE A C 1
ATOM 684 O O . PHE A 1 82 ? -5.259 -0.122 -10.033 1.00 84.88 82 PHE A O 1
ATOM 691 N N . VAL A 1 83 ? -4.990 -2.078 -11.099 1.00 85.62 83 VAL A N 1
ATOM 692 C CA . VAL A 1 83 ? -6.415 -2.440 -11.120 1.00 85.62 83 VAL A CA 1
ATOM 693 C C . VAL A 1 83 ? -6.605 -3.853 -10.586 1.00 85.62 83 VAL A C 1
ATOM 695 O O . VAL A 1 83 ? -5.935 -4.785 -11.042 1.00 85.62 83 VAL A O 1
ATOM 698 N N . ARG A 1 84 ? -7.564 -4.024 -9.671 1.00 86.88 84 ARG A N 1
ATOM 699 C CA . ARG A 1 84 ? -7.910 -5.340 -9.121 1.00 86.88 84 ARG A CA 1
ATOM 700 C C . ARG A 1 84 ? -8.331 -6.310 -10.227 1.00 86.88 84 ARG A C 1
ATOM 702 O O . ARG A 1 84 ? -9.121 -5.971 -11.109 1.00 86.88 84 ARG A O 1
ATOM 709 N N . GLY A 1 85 ? -7.803 -7.526 -10.170 1.00 84.50 85 GLY A N 1
ATOM 710 C CA . GLY A 1 85 ? -8.053 -8.601 -11.130 1.00 84.50 85 GLY A CA 1
ATOM 711 C C . GLY A 1 85 ? -7.267 -8.493 -12.439 1.00 84.50 85 GLY A C 1
ATOM 712 O O . GLY A 1 85 ? -7.483 -9.317 -13.323 1.00 84.50 85 GLY A O 1
ATOM 713 N N . LYS A 1 86 ? -6.374 -7.501 -12.594 1.00 85.19 86 LYS A N 1
ATOM 714 C CA . LYS A 1 86 ? -5.581 -7.289 -13.822 1.00 85.19 86 LYS A CA 1
ATOM 715 C C . LYS A 1 86 ? -4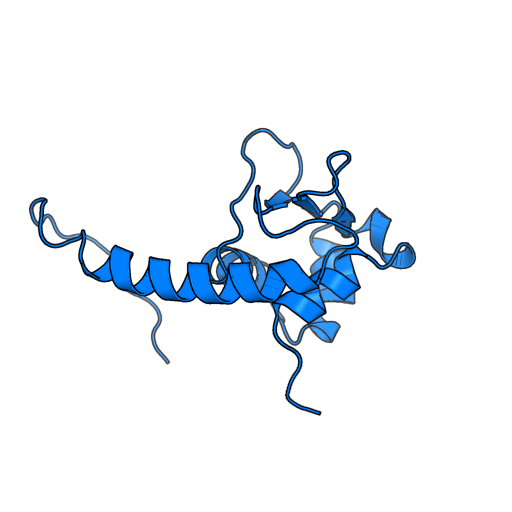.077 -7.131 -13.543 1.00 85.19 86 LYS A C 1
ATOM 717 O O . LYS A 1 86 ? -3.501 -6.087 -13.866 1.00 85.19 86 LYS A O 1
ATOM 722 N N . PRO A 1 87 ? -3.404 -8.158 -12.994 1.00 80.75 87 PRO A N 1
ATOM 723 C CA . PRO A 1 87 ? -1.972 -8.096 -12.685 1.00 80.75 87 PRO A CA 1
ATOM 724 C C . PRO A 1 87 ? -1.090 -7.913 -13.934 1.00 80.75 87 PRO A C 1
ATOM 726 O O . PRO A 1 87 ? 0.019 -7.393 -13.848 1.00 80.75 87 PRO A O 1
ATOM 729 N N . GLU A 1 88 ? -1.589 -8.252 -15.126 1.00 80.62 88 GLU A N 1
ATOM 730 C CA . GLU A 1 88 ? -0.904 -8.009 -16.405 1.00 80.62 88 GLU A CA 1
ATOM 731 C C . GLU A 1 88 ? -0.566 -6.524 -16.653 1.00 80.62 88 GLU A C 1
ATOM 733 O O . GLU A 1 88 ? 0.396 -6.199 -17.354 1.00 80.62 88 GLU A O 1
ATOM 738 N N . LEU A 1 89 ? -1.331 -5.603 -16.054 1.00 82.62 89 LEU A N 1
ATOM 739 C CA . LEU A 1 89 ? -1.116 -4.163 -16.187 1.00 82.62 89 LEU A CA 1
ATOM 740 C C . LEU A 1 89 ? 0.071 -3.667 -15.354 1.00 82.62 89 LEU A C 1
ATOM 742 O O . LEU A 1 89 ? 0.692 -2.672 -15.734 1.00 82.62 89 LEU A O 1
ATOM 746 N N . LEU A 1 90 ? 0.464 -4.396 -14.306 1.00 80.62 90 LEU A N 1
ATOM 747 C CA . LEU A 1 90 ? 1.611 -4.055 -13.456 1.00 80.62 90 LEU A CA 1
ATOM 748 C C . LEU A 1 90 ? 2.918 -4.010 -14.256 1.00 80.62 90 LEU A C 1
ATOM 750 O O . LEU A 1 90 ? 3.792 -3.184 -14.006 1.00 80.62 90 LEU A O 1
ATOM 754 N N . THR A 1 91 ? 3.027 -4.839 -15.299 1.00 78.38 91 THR A N 1
ATOM 755 C CA . THR A 1 91 ? 4.173 -4.797 -16.215 1.00 78.38 91 THR A CA 1
ATOM 756 C C . THR A 1 91 ? 4.247 -3.454 -16.945 1.00 78.38 91 THR A C 1
ATOM 758 O O . THR A 1 91 ? 5.325 -2.875 -17.060 1.00 78.38 91 THR A O 1
ATOM 761 N N . LYS A 1 92 ? 3.107 -2.904 -17.386 1.00 79.06 92 LYS A N 1
ATOM 762 C CA . LYS A 1 92 ? 3.054 -1.582 -18.031 1.00 79.06 92 LYS A CA 1
ATOM 763 C C . LYS A 1 92 ? 3.398 -0.465 -17.051 1.00 79.06 92 LYS A C 1
ATOM 765 O O . LYS A 1 92 ? 4.138 0.441 -17.427 1.00 79.06 92 LYS A O 1
ATOM 770 N N . MET A 1 93 ? 2.925 -0.567 -15.808 1.00 81.19 93 MET A N 1
ATOM 771 C CA . MET A 1 93 ? 3.273 0.368 -14.735 1.00 81.19 93 MET A CA 1
ATOM 772 C C . MET A 1 93 ? 4.789 0.428 -14.523 1.00 81.19 93 MET A C 1
ATOM 774 O O . MET A 1 93 ? 5.374 1.509 -14.561 1.00 81.19 93 MET A O 1
ATOM 778 N N . ARG A 1 94 ? 5.446 -0.736 -14.438 1.00 78.00 94 ARG A N 1
ATOM 779 C CA . ARG A 1 94 ? 6.907 -0.831 -14.321 1.00 78.00 94 ARG A CA 1
ATOM 780 C C . ARG A 1 94 ? 7.641 -0.130 -15.464 1.00 78.00 94 ARG A C 1
ATOM 782 O O . ARG A 1 94 ? 8.596 0.602 -15.215 1.00 78.00 94 ARG A O 1
ATOM 789 N N . TYR A 1 95 ? 7.215 -0.335 -16.711 1.00 76.69 95 TYR A N 1
ATOM 790 C CA . TYR A 1 95 ? 7.831 0.337 -17.862 1.00 76.69 95 TYR A CA 1
ATOM 791 C C . TYR A 1 95 ? 7.628 1.857 -17.832 1.00 76.69 95 TYR A C 1
ATOM 793 O O . TYR A 1 95 ? 8.541 2.602 -18.194 1.00 76.69 95 TYR A O 1
ATOM 801 N N . GLN A 1 96 ? 6.462 2.329 -17.382 1.00 75.56 96 GLN A N 1
ATOM 802 C CA . GLN A 1 96 ? 6.203 3.762 -17.264 1.00 75.56 96 GLN A CA 1
ATOM 803 C C . GLN A 1 96 ? 7.007 4.424 -16.152 1.00 75.56 96 GLN A C 1
ATOM 805 O O . GLN A 1 96 ? 7.569 5.487 -16.397 1.00 75.56 96 GLN A O 1
ATOM 810 N N . ALA A 1 97 ? 7.128 3.795 -14.981 1.00 73.31 97 ALA A N 1
ATOM 811 C CA . ALA A 1 97 ? 7.952 4.316 -13.892 1.00 73.31 97 ALA A CA 1
ATOM 812 C C . ALA A 1 97 ? 9.400 4.551 -14.362 1.00 73.31 97 ALA A C 1
ATOM 814 O O . ALA A 1 97 ? 9.934 5.649 -14.210 1.00 73.31 97 ALA A O 1
ATOM 815 N N . VAL A 1 98 ? 9.988 3.574 -15.066 1.00 72.06 98 VAL A N 1
ATOM 816 C CA . VAL A 1 98 ? 11.332 3.698 -15.661 1.00 72.06 98 VAL A CA 1
ATOM 817 C C . VAL A 1 98 ? 11.388 4.817 -16.707 1.00 72.06 98 VAL A C 1
ATOM 819 O O . VAL A 1 98 ? 12.314 5.627 -16.699 1.00 72.06 98 VAL A O 1
ATOM 822 N N . SER A 1 99 ? 10.390 4.915 -17.592 1.00 69.50 99 SER A N 1
ATOM 823 C CA . SER A 1 99 ? 10.337 5.998 -18.583 1.00 69.50 99 SER A CA 1
ATOM 824 C C . SER A 1 99 ? 10.190 7.382 -17.943 1.00 69.50 99 SER A C 1
ATOM 826 O O . SER A 1 99 ? 10.691 8.354 -18.511 1.00 69.50 99 SER A O 1
ATOM 828 N N . ASN A 1 100 ? 9.497 7.490 -16.810 1.00 66.56 100 ASN A N 1
ATOM 829 C CA . ASN A 1 100 ? 9.270 8.751 -16.111 1.00 66.56 100 ASN A CA 1
ATOM 830 C C . ASN A 1 100 ? 10.514 9.195 -15.334 1.00 66.56 100 ASN A C 1
ATOM 832 O O . ASN A 1 100 ? 10.833 10.380 -15.364 1.00 66.56 100 ASN A O 1
ATOM 836 N N . MET A 1 101 ? 11.280 8.270 -14.744 1.00 63.22 101 MET A N 1
ATOM 837 C CA . MET A 1 101 ? 12.586 8.580 -14.135 1.00 63.22 101 MET A CA 1
ATOM 838 C C . MET A 1 101 ? 13.574 9.167 -15.154 1.00 63.22 101 MET A C 1
ATOM 840 O O . MET A 1 101 ? 14.272 10.133 -14.856 1.00 63.22 101 MET A O 1
ATOM 844 N N . VAL A 1 102 ? 13.582 8.650 -16.390 1.00 59.62 102 VAL A N 1
ATOM 845 C CA . VAL A 1 102 ? 14.427 9.169 -17.485 1.00 59.62 102 VAL A CA 1
ATOM 846 C C . VAL A 1 102 ? 13.988 10.564 -17.950 1.00 59.62 102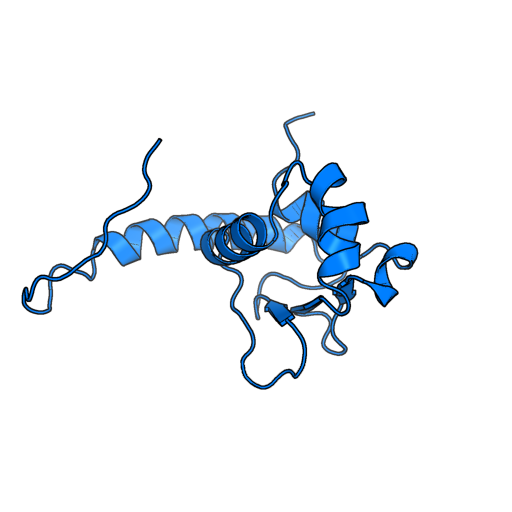 VAL A C 1
ATOM 848 O O . VAL A 1 102 ? 14.821 11.369 -18.365 1.00 59.62 102 VAL A O 1
ATOM 851 N N . LYS A 1 103 ? 12.686 10.868 -17.888 1.00 55.25 103 LYS A N 1
ATOM 852 C CA . LYS A 1 103 ? 12.145 12.187 -18.253 1.00 55.25 103 LYS A CA 1
ATOM 853 C C . LYS A 1 103 ? 12.370 13.228 -17.159 1.00 55.25 103 LYS A C 1
ATOM 855 O O . LYS A 1 103 ? 12.743 14.349 -17.481 1.00 55.25 103 LYS A O 1
ATOM 860 N N . LYS A 1 104 ? 12.219 12.847 -15.886 1.00 52.69 104 LYS A N 1
ATOM 861 C CA . LYS A 1 104 ? 12.422 13.745 -14.739 1.00 52.69 104 LYS A CA 1
ATOM 862 C C . LYS A 1 104 ? 13.863 14.269 -14.678 1.00 52.69 104 LYS A C 1
ATOM 864 O O . LYS A 1 104 ? 14.053 15.452 -14.453 1.00 52.69 104 LYS A O 1
ATOM 869 N N . GLY A 1 105 ? 14.851 13.449 -15.053 1.00 48.09 105 GLY A N 1
ATOM 870 C CA . GLY A 1 105 ? 16.248 13.885 -15.203 1.00 48.09 105 GLY A CA 1
ATOM 871 C C . GLY A 1 105 ? 16.558 14.762 -16.430 1.00 48.09 105 GLY A C 1
ATOM 872 O O . GLY A 1 105 ? 17.708 15.148 -16.609 1.00 48.09 105 GLY A O 1
ATOM 873 N N . ARG A 1 106 ? 15.585 15.059 -17.307 1.00 40.78 106 ARG A N 1
ATOM 874 C CA . ARG A 1 106 ? 15.761 15.936 -18.487 1.00 40.78 106 ARG A CA 1
ATOM 875 C C . ARG A 1 106 ? 14.984 17.251 -18.407 1.00 40.78 106 ARG A C 1
ATOM 877 O O . ARG A 1 106 ? 15.217 18.118 -19.242 1.00 40.78 106 ARG A O 1
ATOM 884 N N . GLU A 1 107 ? 14.079 17.401 -17.444 1.00 41.31 107 GLU A N 1
ATOM 885 C CA . GLU A 1 107 ? 13.223 18.589 -17.299 1.00 41.31 107 GLU A CA 1
ATOM 886 C C . GLU A 1 107 ? 13.729 19.568 -16.217 1.00 41.31 107 GLU A C 1
ATOM 888 O O . GLU A 1 107 ? 13.148 20.629 -16.025 1.00 41.31 107 GLU A O 1
ATOM 893 N N . GLU A 1 108 ? 14.860 19.263 -15.565 1.00 45.28 108 GLU A N 1
ATOM 894 C CA . GLU A 1 108 ? 15.588 20.177 -14.662 1.00 45.28 108 GLU A CA 1
ATOM 895 C C . GLU A 1 108 ? 16.576 21.115 -15.396 1.00 45.28 108 GLU A C 1
ATOM 897 O O . GLU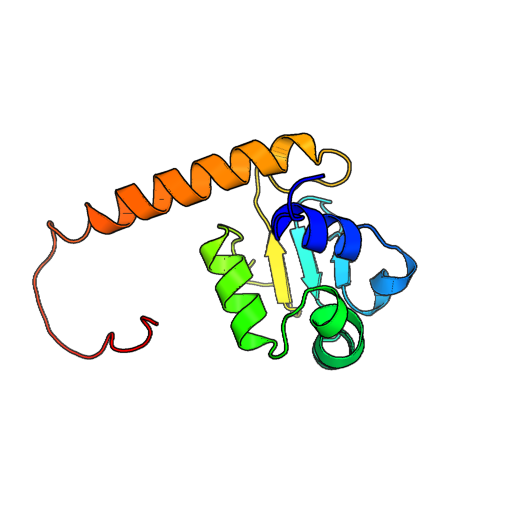 A 1 108 ? 17.246 21.927 -14.765 1.00 45.28 108 GLU A O 1
ATOM 902 N N . ASP A 1 109 ? 16.649 21.067 -16.733 1.00 38.50 109 ASP A N 1
ATOM 903 C CA . ASP A 1 109 ? 17.521 21.953 -17.533 1.00 38.50 109 ASP A CA 1
ATOM 904 C C . ASP A 1 109 ? 16.835 23.276 -17.952 1.00 38.50 109 ASP A C 1
ATOM 906 O O . ASP A 1 109 ? 17.414 24.089 -18.669 1.00 38.50 109 ASP A O 1
ATOM 910 N N . LEU A 1 110 ? 15.590 23.529 -17.518 1.00 49.31 110 LEU A N 1
ATOM 911 C CA . LEU A 1 110 ? 14.813 24.713 -17.917 1.00 49.31 110 LEU A CA 1
ATOM 912 C C . LEU A 1 110 ? 14.041 25.381 -16.763 1.00 49.31 110 LEU A C 1
ATOM 914 O O . LEU A 1 110 ? 12.896 25.771 -16.949 1.00 49.31 110 LEU A O 1
ATOM 918 N N . CYS A 1 111 ? 14.651 25.582 -15.591 1.00 32.00 111 CYS A N 1
ATOM 919 C CA . CYS A 1 111 ? 14.373 26.767 -14.761 1.00 32.00 111 CYS A CA 1
ATOM 920 C C . CYS A 1 111 ? 15.426 26.926 -13.650 1.00 32.00 111 CYS A C 1
ATOM 922 O O . CYS A 1 111 ? 15.446 26.153 -12.705 1.00 32.00 111 CYS A O 1
ATOM 924 N N . GLY A 1 112 ? 16.275 27.951 -13.792 1.00 35.03 112 GLY A N 1
ATOM 925 C CA . GLY A 1 112 ? 17.029 28.673 -12.755 1.00 35.03 112 GLY A CA 1
ATOM 926 C C . GLY A 1 112 ? 17.415 27.965 -11.448 1.00 35.03 112 GLY A C 1
ATOM 927 O O . GLY A 1 112 ? 16.577 27.743 -10.581 1.00 35.03 112 GLY A O 1
ATOM 928 N N . ARG A 1 113 ? 18.730 27.795 -11.245 1.00 39.50 113 ARG A N 1
ATOM 929 C CA . ARG A 1 113 ? 19.348 27.585 -9.926 1.00 39.50 113 ARG A CA 1
ATOM 930 C C . ARG A 1 113 ? 18.799 28.566 -8.885 1.00 39.50 113 ARG A C 1
ATOM 932 O O . ARG A 1 113 ? 18.928 29.776 -9.067 1.00 39.50 113 ARG A O 1
ATOM 939 N N . SER A 1 114 ? 18.354 28.033 -7.756 1.00 34.50 114 SER A N 1
ATOM 940 C CA . SER A 1 114 ? 18.679 28.600 -6.451 1.00 34.50 114 SER A CA 1
ATOM 941 C C . SER A 1 114 ? 18.794 27.442 -5.460 1.00 34.50 114 SER A C 1
ATOM 943 O O . SER A 1 114 ? 17.812 26.755 -5.195 1.00 34.50 114 SER A O 1
ATOM 945 N N . ASP A 1 115 ? 20.029 27.198 -5.025 1.00 43.38 115 ASP A N 1
ATOM 946 C CA . ASP A 1 115 ? 20.447 26.272 -3.973 1.00 43.38 115 ASP A CA 1
ATOM 947 C C . ASP A 1 115 ? 19.569 26.392 -2.717 1.00 43.38 115 ASP A C 1
ATOM 949 O O . ASP A 1 115 ? 19.383 27.500 -2.222 1.00 43.38 115 ASP A O 1
ATOM 953 N N . ASP A 1 116 ? 19.030 25.268 -2.230 1.00 38.72 116 ASP A N 1
ATOM 954 C CA . ASP A 1 116 ? 19.251 24.766 -0.863 1.00 38.72 116 ASP A CA 1
ATOM 955 C C . ASP A 1 116 ? 18.555 23.393 -0.669 1.00 38.72 116 ASP A C 1
ATOM 957 O O . ASP A 1 116 ? 17.339 23.254 -0.784 1.00 38.72 116 ASP A O 1
ATOM 961 N N . GLU A 1 117 ? 19.386 22.383 -0.385 1.00 35.38 117 GLU A N 1
ATOM 962 C CA . GLU A 1 117 ? 19.094 21.063 0.207 1.00 35.38 117 GLU A CA 1
ATOM 963 C C . GLU A 1 117 ? 18.174 20.055 -0.521 1.00 35.38 117 GLU A C 1
ATOM 965 O O . GLU A 1 117 ? 17.056 19.761 -0.104 1.00 35.38 117 GLU A O 1
ATOM 970 N N . TRP A 1 118 ? 18.747 19.348 -1.504 1.00 38.31 118 TRP A N 1
ATOM 971 C CA . TRP A 1 118 ? 18.459 17.920 -1.718 1.00 38.31 118 TRP A CA 1
ATOM 972 C C . TRP A 1 118 ? 19.750 17.113 -1.574 1.00 38.31 118 TRP A C 1
ATOM 974 O O . TRP A 1 118 ? 20.384 16.717 -2.552 1.00 38.31 118 TRP A O 1
ATOM 984 N N . GLN A 1 119 ? 20.157 16.865 -0.331 1.00 43.19 119 GLN A N 1
ATOM 985 C CA . GLN A 1 119 ? 21.022 15.729 -0.034 1.00 43.19 119 GLN A CA 1
ATOM 986 C C . GLN A 1 119 ? 20.184 14.579 0.533 1.00 43.19 119 GLN A C 1
ATOM 988 O O . GLN A 1 119 ? 19.248 14.800 1.296 1.00 43.19 119 GLN A O 1
ATOM 993 N N . ILE A 1 120 ? 20.668 13.360 0.244 1.00 41.16 120 ILE A N 1
ATOM 994 C CA . ILE A 1 120 ? 20.382 12.058 0.883 1.00 41.16 120 ILE A CA 1
ATOM 995 C C . ILE A 1 120 ? 19.261 11.249 0.169 1.00 41.16 120 ILE A C 1
ATOM 997 O O . ILE A 1 120 ? 18.119 11.678 0.130 1.00 41.16 120 ILE A O 1
ATOM 1001 N N . CYS A 1 121 ? 19.482 10.059 -0.420 1.00 34.22 121 CYS A N 1
ATOM 1002 C CA . CYS A 1 121 ? 20.558 9.069 -0.247 1.00 34.22 121 CYS A CA 1
ATOM 1003 C C . CYS A 1 121 ? 20.800 8.197 -1.501 1.00 34.22 121 CYS A C 1
ATOM 1005 O O . CYS A 1 121 ? 19.899 7.511 -1.983 1.00 34.22 121 CYS A O 1
ATOM 1007 N N . THR A 1 122 ? 22.061 8.177 -1.934 1.00 36.25 122 THR A N 1
ATOM 1008 C CA . THR A 1 122 ? 22.744 7.086 -2.649 1.00 36.25 122 THR A CA 1
ATOM 1009 C C . THR A 1 122 ? 23.214 6.037 -1.624 1.00 36.25 122 THR A C 1
ATOM 1011 O O . THR A 1 122 ? 23.341 6.372 -0.449 1.00 36.25 122 THR A O 1
ATOM 1014 N N . TYR A 1 123 ? 23.444 4.805 -2.100 1.00 28.11 123 TYR A N 1
ATOM 1015 C CA . TYR A 1 123 ? 24.187 3.684 -1.485 1.00 28.11 123 TYR A CA 1
ATOM 1016 C C . TYR A 1 123 ? 25.173 4.042 -0.359 1.00 28.11 123 TYR A C 1
ATOM 1018 O O . TYR A 1 123 ? 26.019 4.939 -0.585 1.00 28.11 123 TYR A O 1
#

Organism: Brassica napus (NCBI:txid3708)

Nearest PDB structures (foldseek):
  7dcs-assembly1_A  TM=9.141E-01  e=6.964E-08  Homo sapiens
  5hdn-assembly2_D  TM=9.061E-01  e=8.442E-08  Homo sapiens
  5hdg-assembly1_A  TM=9.005E-01  e=1.410E-07  Homo sapiens
  5d5v-assembly1_B  TM=9.093E-01  e=1.603E-07  Homo sapiens
  7dci-assembly1_A-2  TM=9.017E-01  e=1.603E-07  Homo sapiens

InterPro domains:
  IPR000232 Heat shock factor (HSF)-type, DNA-binding [PF00447] (6-94)
  IPR000232 Heat shock factor (HSF)-type, DNA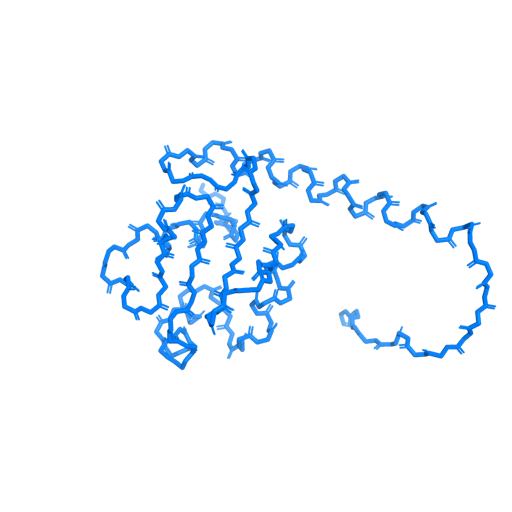-binding [PR00056] (6-29)
  IPR000232 Heat shock factor (HSF)-type, DNA-binding [PR00056] (56-68)
  IPR000232 Heat shock factor (HSF)-type, DNA-binding [SM00415] (2-96)
  IPR036388 Winged helix-like DNA-binding domain superfamily [G3DSA:1.10.10.10] (1-97)
  IPR036390 Winged helix DNA-binding domain superfamily [SSF46785] (3-94)

Solvent-accessible surface area (backbone atoms only — not comparable to full-atom values): 7396 Å² total; per-residue (Å²): 138,76,81,84,49,69,69,54,58,54,49,55,51,38,69,33,77,91,35,44,80,28,28,19,60,37,98,80,37,29,34,35,35,40,71,28,70,65,56,34,51,74,66,43,26,66,76,71,76,40,92,47,63,69,59,51,54,53,46,42,45,66,59,52,37,43,76,49,85,90,53,98,49,58,28,37,27,28,95,88,32,42,43,75,96,39,73,77,33,45,59,55,36,52,55,47,28,55,53,47,56,62,47,59,77,63,65,72,83,76,69,80,92,75,91,81,86,91,77,88,83,79,136

Mean predicted aligned error: 10.35 Å